Protein AF-A0A1M3L1W5-F1 (afdb_monomer_lite)

Organism: NCBI:txid1895771

Sequence (97 aa):
MNDIAIVALWVGVLVYLCTMALGITASFAKRRNRRWHHVMFGLSCLTCIVALVMTRDRMLFWTVLCLTLMPFAPARAKRHAIIGTLGLLGYLAVLFR

Secondary structure (DSSP, 8-state):
--HHHHHHHHHHHHHHHHHHHHHHHHHHS-THHHHHHHHHHHHHHHHHHHHHHHH--TTHHHHHHHHHHGGGS-TTSHHHHHHHHHHHHHHHHHHT-

pLDDT: mean 89.99, std 7.36, range [61.97, 96.69]

Foldseek 3Di:
DDPVLLVLLVVLLVLLVVLVVLLVVPVVDPPPSVVVSVVSLVVNLVSLVVSCVVVVDPLSVQLNVLSVCLVVDDSPDPVNVVSSVSSSVSSVVSNVD

Radius of gyration: 13.2 Å; chains: 1; bounding box: 32×22×33 Å

Structure (mmCIF, N/CA/C/O backbone):
data_AF-A0A1M3L1W5-F1
#
_entry.id   AF-A0A1M3L1W5-F1
#
loop_
_atom_site.group_PDB
_atom_site.id
_atom_site.type_symbol
_atom_site.label_atom_id
_atom_site.label_alt_id
_atom_site.label_comp_id
_atom_site.label_asym_id
_atom_site.label_entity_id
_atom_site.label_seq_id
_atom_site.pdbx_PDB_ins_code
_atom_site.Cartn_x
_atom_site.Cartn_y
_atom_site.Cartn_z
_atom_site.occupancy
_atom_site.B_iso_or_equiv
_atom_site.auth_seq_id
_atom_site.auth_comp_id
_atom_site.auth_asym_id
_atom_site.auth_atom_id
_atom_site.pdbx_PDB_model_num
ATOM 1 N N . MET A 1 1 ? -12.719 -1.191 16.907 1.00 76.12 1 MET A N 1
ATOM 2 C CA . MET A 1 1 ? -12.480 -2.273 15.921 1.00 76.12 1 MET A CA 1
ATOM 3 C C . MET A 1 1 ? -12.362 -3.586 16.672 1.00 76.12 1 MET A C 1
ATOM 5 O O . MET A 1 1 ? -11.882 -3.551 17.794 1.00 76.12 1 MET A O 1
ATOM 9 N N . ASN A 1 2 ? -12.825 -4.704 16.110 1.00 86.56 2 ASN A N 1
ATOM 10 C CA . ASN A 1 2 ? -12.568 -6.021 16.703 1.00 86.56 2 ASN A CA 1
ATOM 11 C C . ASN A 1 2 ? -11.169 -6.526 16.301 1.00 86.56 2 ASN A C 1
ATOM 13 O O . ASN A 1 2 ? -10.597 -6.046 15.320 1.00 86.56 2 ASN A O 1
ATOM 17 N N . ASP A 1 3 ? -10.635 -7.501 17.038 1.00 90.56 3 ASP A N 1
ATOM 18 C CA . ASP A 1 3 ? -9.269 -8.011 16.834 1.00 90.56 3 ASP A CA 1
ATOM 19 C C . ASP A 1 3 ? -9.042 -8.516 15.404 1.00 90.56 3 ASP A C 1
ATOM 21 O O . ASP A 1 3 ? -7.996 -8.286 14.803 1.00 90.56 3 ASP A O 1
ATOM 25 N N . ILE A 1 4 ? -10.069 -9.125 14.807 1.00 91.62 4 ILE A N 1
ATOM 26 C CA . ILE A 1 4 ? -10.012 -9.653 13.441 1.00 91.62 4 ILE A CA 1
ATOM 27 C C . ILE A 1 4 ? -9.816 -8.524 12.414 1.00 91.62 4 ILE A C 1
ATOM 29 O O . ILE A 1 4 ? -9.012 -8.663 11.492 1.00 91.62 4 ILE A O 1
ATOM 33 N N . ALA A 1 5 ? -10.492 -7.381 12.579 1.00 92.12 5 ALA A N 1
ATOM 34 C CA . ALA A 1 5 ? -10.307 -6.226 11.700 1.00 92.12 5 ALA A CA 1
ATOM 35 C C . ALA A 1 5 ? -8.910 -5.599 11.852 1.00 92.12 5 ALA A C 1
ATOM 37 O O . ALA A 1 5 ? -8.324 -5.167 10.860 1.00 92.12 5 ALA A O 1
ATOM 38 N N . ILE A 1 6 ? -8.357 -5.584 13.070 1.00 92.69 6 ILE A N 1
ATOM 39 C CA . ILE A 1 6 ? -6.988 -5.111 13.329 1.00 92.69 6 ILE A CA 1
ATOM 40 C C . ILE A 1 6 ? -5.973 -6.016 12.622 1.00 92.69 6 ILE A C 1
ATOM 42 O O . ILE A 1 6 ? -5.083 -5.523 11.928 1.00 92.69 6 ILE A O 1
ATOM 46 N N . VAL A 1 7 ? -6.135 -7.338 12.729 1.00 94.50 7 VAL A N 1
ATOM 47 C CA . VAL A 1 7 ? -5.289 -8.307 12.016 1.00 94.50 7 VAL A CA 1
ATOM 48 C C . VAL A 1 7 ? -5.385 -8.100 10.503 1.00 94.50 7 VAL A C 1
ATOM 50 O O . VAL A 1 7 ? -4.356 -8.051 9.831 1.00 94.50 7 VAL A O 1
ATOM 53 N N . ALA A 1 8 ? -6.590 -7.907 9.960 1.00 94.31 8 ALA A N 1
ATOM 54 C CA . ALA A 1 8 ? -6.781 -7.652 8.532 1.00 94.31 8 ALA A CA 1
ATOM 55 C C . ALA A 1 8 ? -6.057 -6.380 8.050 1.00 94.31 8 ALA A C 1
ATOM 57 O O . ALA A 1 8 ? -5.466 -6.381 6.967 1.00 94.31 8 ALA A O 1
ATOM 58 N N . LEU A 1 9 ? -6.055 -5.311 8.855 1.00 94.50 9 LEU A N 1
ATOM 59 C CA . LEU A 1 9 ? -5.310 -4.086 8.555 1.00 94.50 9 LEU A CA 1
ATOM 60 C C . LEU A 1 9 ? -3.800 -4.323 8.545 1.00 94.50 9 LEU A C 1
ATOM 62 O O . LEU A 1 9 ? -3.141 -3.928 7.586 1.00 94.50 9 LEU A O 1
ATOM 66 N N . TRP A 1 10 ? -3.255 -5.000 9.560 1.00 96.19 10 TRP A N 1
ATOM 67 C CA . TRP A 1 10 ? -1.825 -5.316 9.618 1.00 96.19 10 TRP A CA 1
ATOM 68 C C . TRP A 1 10 ? -1.374 -6.194 8.454 1.00 96.19 10 TRP A C 1
ATOM 70 O O . TRP A 1 10 ? -0.349 -5.910 7.833 1.00 96.19 10 TRP A O 1
ATOM 80 N N . VAL A 1 11 ? -2.160 -7.218 8.110 1.00 95.88 11 VAL A N 1
ATOM 81 C CA . VAL A 1 11 ? -1.910 -8.051 6.926 1.00 95.88 11 VAL A CA 1
ATOM 82 C C . VAL A 1 11 ? -1.917 -7.188 5.665 1.00 95.88 11 VAL A C 1
ATOM 84 O O . VAL A 1 11 ? -0.992 -7.282 4.860 1.00 95.88 11 VAL A O 1
ATOM 87 N N . GLY A 1 12 ? -2.905 -6.301 5.514 1.00 95.56 12 GLY A N 1
ATOM 88 C CA . GLY A 1 12 ? -2.973 -5.365 4.393 1.00 95.56 12 GLY A CA 1
ATOM 89 C C . GLY A 1 12 ? -1.746 -4.459 4.292 1.00 95.56 12 GLY A C 1
ATOM 90 O O . GLY A 1 12 ? -1.163 -4.348 3.216 1.00 95.56 12 GLY A O 1
ATOM 91 N N . VAL A 1 13 ? -1.303 -3.877 5.410 1.00 96.06 13 VAL A N 1
ATOM 92 C CA . VAL A 1 13 ? -0.098 -3.035 5.484 1.00 96.06 13 VAL A CA 1
ATOM 93 C C . VAL A 1 13 ? 1.152 -3.815 5.088 1.00 96.06 13 VAL A C 1
ATOM 95 O O . VAL A 1 13 ? 1.923 -3.342 4.255 1.00 96.06 13 VAL A O 1
ATOM 98 N N . LEU A 1 14 ? 1.352 -5.016 5.636 1.00 96.69 14 LEU A N 1
ATOM 99 C CA . LEU A 1 14 ? 2.519 -5.844 5.325 1.00 96.69 14 LEU A CA 1
ATOM 100 C C . LEU A 1 14 ? 2.557 -6.225 3.844 1.00 96.69 14 LEU A C 1
ATOM 102 O O . LEU A 1 14 ? 3.583 -6.045 3.188 1.00 96.69 14 LEU A O 1
ATOM 106 N N . VAL A 1 15 ? 1.425 -6.673 3.294 1.00 96.44 15 VAL A N 1
ATOM 107 C CA . VAL A 1 15 ? 1.309 -6.993 1.866 1.00 96.44 15 VAL A CA 1
ATOM 108 C C . VAL A 1 15 ? 1.576 -5.749 1.015 1.00 96.44 15 VAL A C 1
ATOM 110 O O . VAL A 1 15 ? 2.304 -5.834 0.027 1.00 96.44 15 VAL A O 1
ATOM 113 N N . TYR A 1 16 ? 1.065 -4.578 1.406 1.00 96.19 16 TYR A N 1
ATOM 114 C CA . TYR A 1 16 ? 1.321 -3.312 0.712 1.00 96.19 16 TYR A CA 1
ATOM 115 C C . TYR A 1 16 ? 2.812 -2.938 0.708 1.00 96.19 16 TYR A C 1
ATOM 117 O O . TYR A 1 16 ? 3.366 -2.594 -0.339 1.00 96.19 16 TYR A O 1
ATOM 125 N N . LEU A 1 17 ? 3.489 -3.047 1.855 1.00 95.69 17 LEU A N 1
ATOM 126 C CA . LEU A 1 17 ? 4.924 -2.776 1.978 1.00 95.69 17 LEU A CA 1
ATOM 127 C C . LEU A 1 17 ? 5.755 -3.743 1.128 1.00 95.69 17 LEU A C 1
ATOM 129 O O . LEU A 1 17 ? 6.665 -3.307 0.418 1.00 95.69 17 LEU A O 1
ATOM 133 N N . CYS A 1 18 ? 5.411 -5.034 1.125 1.00 95.00 18 CYS A N 1
ATOM 134 C CA . CYS A 1 18 ? 6.035 -6.017 0.241 1.00 95.00 18 CYS A CA 1
ATOM 135 C C . CYS A 1 18 ? 5.832 -5.656 -1.240 1.00 95.00 18 CYS A C 1
ATOM 137 O O . CYS A 1 18 ? 6.787 -5.715 -2.018 1.00 95.00 18 CYS A O 1
ATOM 139 N N . THR A 1 19 ? 4.631 -5.221 -1.634 1.00 94.69 19 THR A N 1
ATOM 140 C CA . THR A 1 19 ? 4.347 -4.747 -2.999 1.00 94.69 19 THR A CA 1
ATOM 141 C C . THR A 1 19 ? 5.211 -3.549 -3.376 1.00 94.69 19 THR A C 1
ATOM 143 O O . THR A 1 19 ? 5.783 -3.540 -4.472 1.00 94.69 19 THR A O 1
ATOM 146 N N . MET A 1 20 ? 5.358 -2.567 -2.480 1.00 91.94 20 MET A N 1
ATOM 147 C CA . MET A 1 20 ? 6.227 -1.406 -2.700 1.00 91.94 20 MET A CA 1
ATOM 148 C C . MET A 1 20 ? 7.694 -1.821 -2.841 1.00 91.94 20 MET A C 1
ATOM 150 O O . MET A 1 20 ? 8.344 -1.420 -3.806 1.00 91.94 20 MET A O 1
ATOM 154 N N . ALA A 1 21 ? 8.206 -2.672 -1.948 1.00 91.62 21 ALA A N 1
ATOM 155 C CA . ALA A 1 21 ? 9.575 -3.183 -2.021 1.00 91.62 21 ALA A CA 1
ATOM 156 C C . ALA A 1 21 ? 9.832 -3.937 -3.338 1.00 91.62 21 ALA A C 1
ATOM 158 O O . ALA A 1 21 ? 10.850 -3.728 -4.006 1.00 91.62 21 ALA A O 1
ATOM 159 N N . LEU A 1 22 ? 8.878 -4.761 -3.781 1.00 90.50 22 LEU A N 1
ATOM 160 C CA . LEU A 1 22 ? 8.952 -5.431 -5.079 1.00 90.50 22 LEU A CA 1
ATOM 161 C C . LEU A 1 22 ? 8.877 -4.451 -6.253 1.00 90.50 22 LEU A C 1
ATOM 163 O O . LEU A 1 22 ? 9.561 -4.665 -7.247 1.00 90.50 22 LEU A O 1
ATOM 167 N N . GLY A 1 23 ? 8.105 -3.368 -6.146 1.00 87.56 23 GLY A N 1
ATOM 168 C CA . GLY A 1 23 ? 8.035 -2.321 -7.172 1.00 87.56 23 GLY A CA 1
ATOM 169 C C . GLY A 1 23 ? 9.349 -1.552 -7.312 1.00 87.56 23 GLY A C 1
ATOM 170 O O . GLY A 1 23 ? 9.840 -1.336 -8.425 1.00 87.56 23 GLY A O 1
ATOM 171 N N . ILE A 1 24 ? 9.973 -1.219 -6.179 1.00 87.38 24 ILE A N 1
ATOM 172 C CA . ILE A 1 24 ? 11.296 -0.587 -6.129 1.00 87.38 24 ILE A CA 1
ATOM 173 C C . ILE A 1 24 ? 12.327 -1.529 -6.754 1.00 87.38 24 ILE A C 1
ATOM 175 O O . ILE A 1 24 ? 12.990 -1.161 -7.721 1.00 87.38 24 ILE A O 1
ATOM 179 N N . THR A 1 25 ? 12.416 -2.779 -6.292 1.00 86.69 25 THR A N 1
ATOM 180 C CA . THR A 1 25 ? 13.385 -3.743 -6.845 1.00 86.69 25 THR A CA 1
ATOM 181 C C . THR A 1 25 ? 13.118 -4.067 -8.318 1.00 86.69 25 THR A C 1
ATOM 183 O O . THR A 1 25 ? 14.066 -4.218 -9.084 1.00 86.69 25 THR A O 1
ATOM 186 N N . ALA A 1 26 ? 11.860 -4.114 -8.770 1.00 84.06 26 ALA A N 1
ATOM 187 C CA . ALA A 1 26 ? 11.500 -4.315 -10.177 1.00 84.06 26 ALA A CA 1
ATOM 188 C C . ALA A 1 26 ? 11.870 -3.127 -11.083 1.00 84.06 26 ALA A C 1
ATOM 190 O O . ALA A 1 26 ? 11.988 -3.310 -12.299 1.00 84.06 26 ALA A O 1
ATOM 191 N N . SER A 1 27 ? 12.068 -1.936 -10.510 1.00 78.81 27 SER A N 1
ATOM 192 C CA . SER A 1 27 ? 12.577 -0.764 -11.231 1.00 78.81 27 SER A CA 1
ATOM 193 C C . SER A 1 27 ? 14.072 -0.887 -11.542 1.00 78.81 27 SER A C 1
ATOM 195 O O . SER A 1 27 ? 14.513 -0.395 -12.580 1.00 78.81 27 SER A O 1
ATOM 197 N N . PHE A 1 28 ? 14.825 -1.608 -10.701 1.00 78.44 28 PHE A N 1
ATOM 198 C CA . PHE A 1 28 ? 16.256 -1.883 -10.887 1.00 78.44 28 PHE A CA 1
ATOM 199 C C . PHE A 1 28 ? 16.547 -3.249 -11.546 1.00 78.44 28 PHE A C 1
ATOM 201 O O . PHE A 1 28 ? 17.598 -3.424 -12.157 1.00 78.44 28 PHE A O 1
ATOM 208 N N . ALA A 1 29 ? 15.631 -4.223 -11.458 1.00 68.62 29 ALA A N 1
ATOM 209 C CA . ALA A 1 29 ? 15.847 -5.610 -11.889 1.00 68.62 29 ALA A CA 1
ATOM 210 C C . ALA A 1 29 ? 15.192 -5.987 -13.242 1.00 68.62 29 ALA A C 1
ATOM 212 O O . ALA A 1 29 ? 14.257 -5.354 -13.739 1.00 68.62 29 ALA A O 1
ATOM 213 N N . LYS A 1 30 ? 15.666 -7.092 -13.847 1.00 61.97 30 LYS A N 1
ATOM 214 C CA . LYS A 1 30 ? 15.115 -7.688 -15.087 1.00 61.97 30 LYS A CA 1
ATOM 215 C C . LYS A 1 30 ? 13.683 -8.235 -14.891 1.00 61.97 30 LYS A C 1
ATOM 217 O O . LYS A 1 30 ? 13.224 -8.472 -13.778 1.00 61.97 30 LYS A O 1
ATOM 222 N N . ARG A 1 31 ? 12.990 -8.489 -16.016 1.00 62.44 31 ARG A N 1
ATOM 223 C CA . ARG A 1 31 ? 11.544 -8.801 -16.186 1.00 62.44 31 ARG A CA 1
ATOM 224 C C . ARG A 1 31 ? 10.869 -9.735 -15.151 1.00 62.44 31 ARG A C 1
ATOM 226 O O . ARG A 1 31 ? 9.653 -9.647 -15.008 1.00 62.44 31 ARG A O 1
ATOM 233 N N . ARG A 1 32 ? 11.591 -10.614 -14.440 1.00 66.38 32 ARG A N 1
ATOM 234 C CA . ARG A 1 32 ? 11.021 -11.572 -13.466 1.00 66.38 32 ARG A CA 1
ATOM 235 C C . ARG A 1 32 ? 10.397 -10.883 -12.247 1.00 66.38 32 ARG A C 1
ATOM 237 O O . ARG A 1 32 ? 9.295 -11.260 -11.858 1.00 66.38 32 ARG A O 1
ATOM 244 N N . ASN A 1 33 ? 11.027 -9.836 -11.706 1.00 74.06 33 ASN A N 1
ATOM 245 C CA . ASN A 1 33 ? 10.491 -9.126 -10.535 1.00 74.06 33 ASN A CA 1
ATOM 246 C C . ASN A 1 33 ? 9.200 -8.361 -10.850 1.00 74.06 33 ASN A C 1
ATOM 248 O O . ASN A 1 33 ? 8.365 -8.190 -9.968 1.00 74.06 33 ASN A O 1
ATOM 252 N N . ARG A 1 34 ? 8.973 -7.982 -12.117 1.00 77.69 34 ARG A N 1
ATOM 253 C CA . ARG A 1 34 ? 7.721 -7.323 -12.522 1.00 77.69 34 ARG A CA 1
ATOM 254 C C . ARG A 1 34 ? 6.505 -8.232 -12.369 1.00 77.69 34 ARG A C 1
ATOM 256 O O . ARG A 1 34 ? 5.457 -7.754 -11.962 1.00 77.69 34 ARG A O 1
ATOM 263 N N . ARG A 1 35 ? 6.634 -9.536 -12.654 1.00 87.06 35 ARG A N 1
ATOM 264 C CA . ARG A 1 35 ? 5.517 -10.485 -12.484 1.00 87.06 35 ARG A CA 1
ATOM 265 C C . ARG A 1 35 ? 5.128 -10.613 -11.014 1.00 87.06 35 ARG A C 1
ATOM 267 O O . ARG A 1 35 ? 3.958 -10.470 -10.690 1.00 87.06 35 ARG A O 1
ATOM 274 N N . TRP A 1 36 ? 6.111 -10.816 -10.136 1.00 89.81 36 TRP A N 1
ATOM 275 C CA . TRP A 1 36 ? 5.873 -10.908 -8.694 1.00 89.81 36 TRP A CA 1
ATOM 276 C C . TRP A 1 36 ? 5.309 -9.615 -8.110 1.00 89.81 36 TRP A C 1
ATOM 278 O O . TRP A 1 36 ? 4.413 -9.675 -7.276 1.00 89.81 36 TRP A O 1
ATOM 288 N N . HIS A 1 37 ? 5.762 -8.458 -8.598 1.00 90.62 37 HIS A N 1
ATOM 289 C CA . HIS A 1 37 ? 5.172 -7.177 -8.227 1.00 90.62 37 HIS A CA 1
ATOM 290 C C . HIS A 1 37 ? 3.685 -7.092 -8.610 1.00 90.62 37 HIS A C 1
ATOM 292 O O . HIS A 1 37 ? 2.885 -6.694 -7.775 1.00 90.62 37 HIS A O 1
ATOM 298 N N . HIS A 1 38 ? 3.282 -7.526 -9.812 1.00 91.06 38 HIS A N 1
ATOM 299 C CA . HIS A 1 38 ? 1.862 -7.545 -10.195 1.00 91.06 38 HIS A CA 1
ATOM 300 C C . HIS A 1 38 ? 1.026 -8.530 -9.368 1.00 91.06 38 HIS A C 1
ATOM 302 O O . HIS A 1 38 ? -0.098 -8.202 -8.997 1.00 91.06 38 HIS A O 1
ATOM 308 N N . VAL A 1 39 ? 1.570 -9.711 -9.048 1.00 93.75 39 VAL A N 1
ATOM 309 C CA . VAL A 1 39 ? 0.900 -10.676 -8.157 1.00 93.75 39 VAL A CA 1
ATOM 310 C C . VAL A 1 39 ? 0.678 -10.057 -6.776 1.00 93.75 39 VAL A C 1
ATOM 312 O O . VAL A 1 39 ? -0.432 -10.102 -6.253 1.00 93.75 39 VAL A O 1
ATOM 315 N N . MET A 1 40 ? 1.709 -9.424 -6.213 1.00 94.62 40 MET A N 1
ATOM 316 C CA . MET A 1 40 ? 1.619 -8.771 -4.906 1.00 94.62 40 MET A CA 1
ATOM 317 C C . MET A 1 40 ? 0.713 -7.542 -4.930 1.00 94.62 40 MET A C 1
ATOM 319 O O . MET A 1 40 ? -0.061 -7.349 -4.003 1.00 94.62 40 MET A O 1
ATOM 323 N N . PHE A 1 41 ? 0.694 -6.784 -6.026 1.00 94.19 41 PHE A N 1
ATOM 324 C CA . PHE A 1 41 ? -0.273 -5.709 -6.230 1.00 94.19 41 PHE A CA 1
ATOM 325 C C . PHE A 1 41 ? -1.719 -6.227 -6.228 1.00 94.19 41 PHE A C 1
ATOM 327 O O . PHE A 1 41 ? -2.575 -5.646 -5.565 1.00 94.19 41 PHE A O 1
ATOM 334 N N . GLY A 1 42 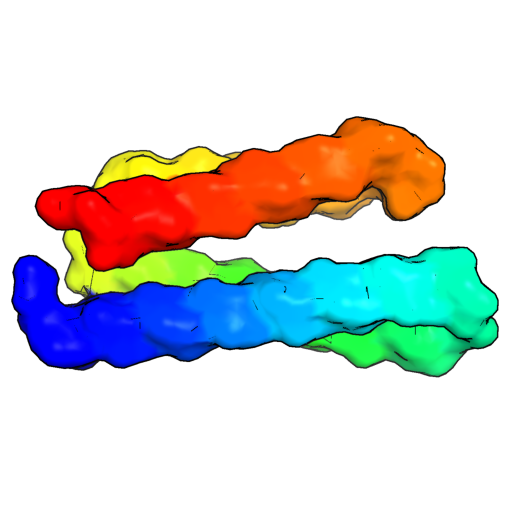? -1.990 -7.355 -6.895 1.00 95.12 42 GLY A N 1
ATOM 335 C CA . GLY A 1 42 ? -3.297 -8.016 -6.834 1.00 95.12 42 GLY A CA 1
ATOM 336 C C . GLY A 1 42 ? -3.680 -8.433 -5.411 1.00 95.12 42 GLY A C 1
ATOM 337 O O . GLY A 1 42 ? -4.808 -8.193 -4.979 1.00 95.12 42 GLY A O 1
ATOM 338 N N . LEU A 1 43 ? -2.725 -8.981 -4.653 1.00 96.38 43 LEU A N 1
ATOM 339 C CA . LEU A 1 43 ? -2.920 -9.299 -3.236 1.00 96.38 43 LEU A CA 1
ATOM 340 C C . LEU A 1 43 ? -3.177 -8.043 -2.395 1.00 96.38 43 LEU A C 1
ATOM 342 O O . LEU A 1 43 ? -4.091 -8.068 -1.581 1.00 96.38 43 LEU A O 1
ATOM 346 N N . SER A 1 44 ? -2.458 -6.940 -2.629 1.00 96.31 44 SER A N 1
ATOM 347 C CA . SER A 1 44 ? -2.697 -5.657 -1.954 1.00 96.31 44 SER A CA 1
ATOM 348 C C . SER A 1 44 ? -4.117 -5.146 -2.190 1.00 96.31 44 SER A C 1
ATOM 350 O O . SER A 1 44 ? -4.767 -4.694 -1.248 1.00 96.31 44 SER A O 1
ATOM 352 N N . CYS A 1 45 ? -4.628 -5.254 -3.421 1.00 96.06 45 CYS A N 1
ATOM 353 C CA . CYS A 1 45 ? -6.018 -4.920 -3.734 1.00 96.06 45 CYS A CA 1
ATOM 354 C C . CYS A 1 45 ? -6.997 -5.805 -2.956 1.00 96.06 45 CYS A C 1
ATOM 356 O O . CYS A 1 45 ? -7.922 -5.288 -2.329 1.00 96.06 45 CYS A O 1
ATOM 358 N N . LEU A 1 46 ? -6.772 -7.122 -2.943 1.00 96.62 46 LEU A N 1
ATOM 359 C CA . LEU A 1 46 ? -7.626 -8.064 -2.222 1.00 96.62 46 LEU A CA 1
ATOM 360 C C . LEU A 1 46 ? -7.636 -7.782 -0.713 1.00 96.62 46 LEU A C 1
ATOM 362 O O . LEU A 1 46 ? -8.704 -7.654 -0.118 1.00 96.62 46 LEU A O 1
ATOM 366 N N . THR A 1 47 ? -6.465 -7.620 -0.095 1.00 96.25 47 THR A N 1
ATOM 367 C CA . THR A 1 47 ? -6.358 -7.314 1.338 1.00 96.25 47 THR A CA 1
ATOM 368 C C . THR A 1 47 ? -6.953 -5.952 1.685 1.00 96.25 47 THR A C 1
ATOM 370 O O . THR A 1 47 ? -7.482 -5.784 2.781 1.00 96.25 47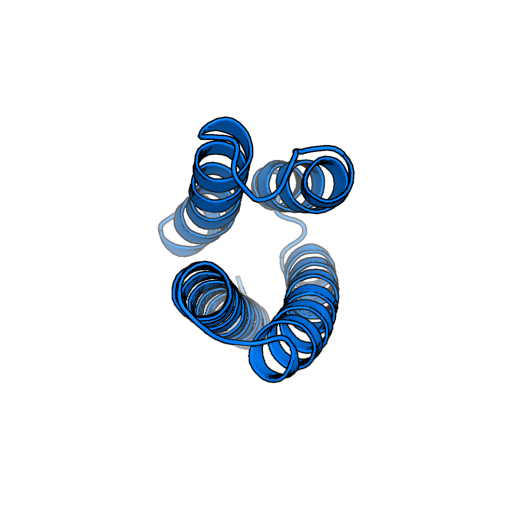 THR A O 1
ATOM 373 N N . CYS A 1 48 ? -6.914 -4.983 0.765 1.00 95.56 48 CYS A N 1
ATOM 374 C CA . CYS A 1 48 ? -7.558 -3.682 0.946 1.00 95.56 48 CYS A CA 1
ATOM 375 C C . CYS A 1 48 ? -9.080 -3.796 0.950 1.00 95.56 48 CYS A C 1
ATOM 377 O O . CYS A 1 48 ? -9.722 -3.245 1.841 1.00 95.56 48 CYS A O 1
ATOM 379 N N . ILE A 1 49 ? -9.654 -4.580 0.034 1.00 95.56 49 ILE A N 1
ATOM 380 C CA . ILE A 1 49 ? -11.096 -4.857 0.015 1.00 95.56 49 ILE A CA 1
ATOM 381 C C . ILE A 1 49 ? -11.519 -5.568 1.303 1.00 95.56 49 ILE A C 1
ATOM 383 O O . ILE A 1 49 ? -12.491 -5.154 1.930 1.00 95.56 49 ILE A O 1
ATOM 387 N N . VAL A 1 50 ? -10.774 -6.591 1.737 1.00 95.38 50 VAL A N 1
ATOM 388 C CA . VAL A 1 50 ? -11.062 -7.305 2.992 1.00 95.38 50 VAL A CA 1
ATOM 389 C C . VAL A 1 50 ? -11.023 -6.339 4.178 1.00 95.38 50 VAL A C 1
ATOM 391 O O . VAL A 1 50 ? -11.998 -6.252 4.922 1.00 95.38 50 VAL A O 1
ATOM 394 N N . ALA A 1 51 ? -9.952 -5.553 4.321 1.00 94.25 51 ALA A N 1
ATOM 395 C CA . ALA A 1 51 ? -9.835 -4.571 5.397 1.00 94.25 51 ALA A CA 1
ATOM 396 C C . ALA A 1 51 ? -10.975 -3.537 5.368 1.00 94.25 51 ALA A C 1
ATOM 398 O O . ALA A 1 51 ? -11.540 -3.226 6.417 1.00 94.25 51 ALA A O 1
ATOM 399 N N . LEU A 1 52 ? -11.361 -3.046 4.185 1.00 94.50 52 LEU A N 1
ATOM 400 C CA . LEU A 1 52 ? -12.470 -2.103 4.016 1.00 94.50 52 LEU A CA 1
ATOM 401 C C . LEU A 1 52 ? -13.808 -2.720 4.430 1.00 94.50 52 LEU A C 1
ATOM 403 O O . LEU A 1 52 ? -14.582 -2.073 5.126 1.00 94.50 52 LEU A O 1
ATOM 407 N N . VAL A 1 53 ? -14.084 -3.968 4.051 1.00 94.81 53 VAL A N 1
ATOM 408 C CA . VAL A 1 53 ? -15.333 -4.652 4.422 1.00 94.81 53 VAL A CA 1
ATOM 409 C C . VAL A 1 53 ? -15.404 -4.898 5.931 1.00 94.81 53 VAL A C 1
ATOM 411 O O . VAL A 1 53 ? -16.468 -4.712 6.526 1.00 94.81 53 VAL A O 1
ATOM 414 N N . MET A 1 54 ? -14.284 -5.277 6.557 1.00 93.62 54 MET A N 1
ATOM 415 C CA . MET A 1 54 ? -14.234 -5.570 7.994 1.00 93.62 54 MET A CA 1
ATOM 416 C C . MET A 1 54 ? -14.285 -4.313 8.867 1.00 93.62 54 MET A C 1
ATOM 418 O O . MET A 1 54 ? -14.928 -4.325 9.914 1.00 93.62 54 MET A O 1
ATOM 422 N N . THR A 1 55 ? -13.621 -3.231 8.455 1.00 93.00 55 THR A N 1
ATOM 423 C CA . THR A 1 55 ? -13.552 -1.985 9.239 1.00 93.00 55 THR A CA 1
ATOM 424 C C . THR A 1 55 ? -14.670 -1.005 8.893 1.00 93.00 55 THR A C 1
ATOM 426 O O . THR A 1 55 ? -15.083 -0.228 9.751 1.00 93.00 55 THR A O 1
ATOM 429 N N . ARG A 1 56 ? -15.153 -1.026 7.641 1.00 92.25 56 ARG A N 1
ATOM 430 C CA . ARG A 1 56 ? -16.044 -0.019 7.035 1.00 92.25 56 ARG A CA 1
ATOM 431 C C . ARG A 1 56 ? -15.526 1.415 7.189 1.00 92.25 56 ARG A C 1
ATOM 433 O O . ARG A 1 56 ? -16.313 2.363 7.172 1.00 92.25 56 ARG A O 1
ATOM 440 N N . ASP A 1 57 ? -14.212 1.579 7.349 1.00 91.81 57 ASP A N 1
ATOM 441 C CA . ASP A 1 57 ? -13.618 2.887 7.588 1.00 91.81 57 ASP A CA 1
ATOM 442 C C . ASP A 1 57 ? -13.492 3.667 6.277 1.00 91.81 57 ASP A C 1
ATOM 444 O O . ASP A 1 57 ? -12.954 3.181 5.278 1.00 91.81 57 ASP A O 1
ATOM 448 N N . ARG A 1 58 ? -13.990 4.906 6.282 1.00 91.12 58 ARG A N 1
ATOM 449 C CA . ARG A 1 58 ? 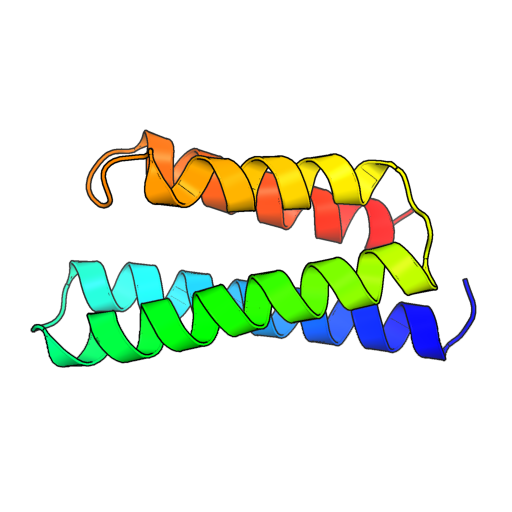-14.011 5.751 5.087 1.00 91.12 58 ARG A CA 1
ATOM 450 C C . ARG A 1 58 ? -12.607 6.157 4.639 1.00 91.12 58 ARG A C 1
ATOM 452 O O . ARG A 1 58 ? -12.421 6.451 3.462 1.00 91.12 58 ARG A O 1
ATOM 459 N N . MET A 1 59 ? -11.618 6.157 5.531 1.00 91.00 59 MET A N 1
ATOM 460 C CA . MET A 1 59 ? -10.241 6.496 5.170 1.00 91.00 59 MET A CA 1
ATOM 461 C C . MET A 1 59 ? -9.607 5.458 4.236 1.00 91.00 59 MET A C 1
ATOM 463 O O . MET A 1 59 ? -8.804 5.829 3.380 1.00 91.00 59 MET A O 1
ATOM 467 N N . LEU A 1 60 ? -10.037 4.189 4.282 1.00 92.00 60 LEU A N 1
ATOM 468 C CA . LEU A 1 60 ? -9.572 3.166 3.335 1.00 92.00 60 LEU A CA 1
ATOM 469 C C . LEU A 1 60 ? -10.030 3.424 1.893 1.00 92.00 60 LEU A C 1
ATOM 471 O O . LEU A 1 60 ? -9.374 2.945 0.967 1.00 92.00 60 LEU A O 1
ATOM 475 N N . PHE A 1 61 ? -11.078 4.228 1.659 1.00 92.94 61 PHE A N 1
ATOM 476 C CA . PHE A 1 61 ? -11.425 4.649 0.294 1.00 92.94 61 PHE A CA 1
ATOM 477 C C . PHE A 1 61 ? -10.286 5.420 -0.372 1.00 92.94 61 PHE A C 1
ATOM 479 O O . PHE A 1 61 ? -10.123 5.326 -1.588 1.00 92.94 61 PHE A O 1
ATOM 486 N N . TRP A 1 62 ? -9.461 6.126 0.406 1.00 92.25 62 TRP A N 1
ATOM 487 C CA . TRP A 1 62 ? -8.279 6.797 -0.123 1.00 92.25 62 TRP A CA 1
ATOM 488 C C . TRP A 1 62 ? -7.254 5.796 -0.660 1.00 92.25 62 TRP A C 1
ATOM 490 O O . TRP A 1 62 ? -6.741 5.953 -1.769 1.00 92.25 62 TRP A O 1
ATOM 500 N N . THR A 1 63 ? -7.006 4.718 0.087 1.00 94.44 63 THR A N 1
ATOM 501 C CA . THR A 1 63 ? -6.133 3.626 -0.352 1.00 94.44 63 THR A CA 1
ATOM 502 C C . THR A 1 63 ? -6.686 2.933 -1.592 1.00 94.44 63 THR A C 1
ATOM 504 O O . THR A 1 63 ? -5.934 2.710 -2.542 1.00 94.44 63 THR A O 1
ATOM 507 N N . VAL A 1 64 ? -7.992 2.654 -1.628 1.00 94.38 64 VAL A N 1
ATOM 508 C CA . VAL A 1 64 ? -8.657 2.067 -2.803 1.00 94.38 64 VAL A CA 1
ATOM 509 C C . VAL A 1 64 ? -8.497 2.969 -4.024 1.00 94.38 64 VAL A C 1
ATOM 511 O O . VAL A 1 64 ? -8.101 2.485 -5.081 1.00 94.38 64 VAL A O 1
ATOM 514 N N . LEU A 1 65 ? -8.730 4.277 -3.884 1.00 94.56 65 LEU A N 1
ATOM 515 C CA . LEU A 1 65 ? -8.547 5.240 -4.970 1.00 94.56 65 LEU A CA 1
ATOM 516 C C . LEU A 1 65 ? -7.096 5.265 -5.472 1.00 94.56 65 LEU A C 1
ATOM 518 O O . LEU A 1 65 ? -6.845 5.300 -6.673 1.00 94.56 65 LEU A O 1
ATOM 522 N N . CYS A 1 66 ? -6.117 5.209 -4.570 1.00 94.38 66 CYS A N 1
ATOM 523 C CA . CYS A 1 66 ? -4.714 5.144 -4.972 1.00 94.38 66 CYS A CA 1
ATOM 524 C C . CYS A 1 66 ? -4.415 3.861 -5.763 1.00 94.38 66 CYS A C 1
ATOM 526 O O . CYS A 1 66 ? -3.768 3.915 -6.810 1.00 94.38 66 CYS A O 1
ATOM 528 N N . LEU A 1 67 ? -4.925 2.715 -5.306 1.00 92.81 67 LEU A N 1
ATOM 529 C CA . LEU A 1 67 ? -4.769 1.431 -5.991 1.00 92.81 67 LEU A CA 1
ATOM 530 C C . LEU A 1 67 ? -5.445 1.424 -7.370 1.00 92.81 67 LEU A C 1
ATOM 532 O O . LEU A 1 67 ? -4.862 0.907 -8.319 1.00 92.81 67 LEU A O 1
ATOM 536 N N . THR A 1 68 ? -6.620 2.038 -7.530 1.00 93.75 68 THR A N 1
ATOM 537 C CA . THR A 1 68 ? -7.291 2.118 -8.840 1.00 93.75 68 THR A CA 1
ATOM 538 C C . THR A 1 68 ? -6.586 3.059 -9.810 1.00 93.75 68 THR A C 1
ATOM 540 O O . THR A 1 68 ? -6.641 2.831 -11.015 1.00 93.75 68 THR A O 1
ATOM 543 N N . LEU A 1 69 ? -5.885 4.083 -9.316 1.00 92.81 69 LEU A N 1
ATOM 544 C CA . LEU A 1 69 ? -5.119 5.015 -10.148 1.00 92.81 69 LEU A CA 1
ATOM 545 C C . LEU A 1 69 ? -3.754 4.463 -10.590 1.00 92.81 69 LEU A C 1
ATOM 547 O O . LEU A 1 69 ? -3.212 4.919 -11.599 1.00 92.81 69 LEU A O 1
ATOM 551 N N . MET A 1 70 ? -3.196 3.481 -9.875 1.00 89.50 70 MET A N 1
ATOM 552 C CA . MET A 1 70 ? -1.871 2.910 -10.159 1.00 89.50 70 MET A CA 1
ATOM 553 C C . MET A 1 70 ? -1.670 2.389 -11.594 1.00 89.50 70 MET A C 1
ATOM 555 O O . MET A 1 70 ? -0.628 2.705 -12.172 1.00 89.50 70 MET A O 1
ATOM 559 N N . PRO A 1 71 ? -2.614 1.648 -12.213 1.00 86.69 71 PRO A N 1
ATOM 560 C CA . PRO A 1 71 ? -2.465 1.150 -13.585 1.00 86.69 71 PRO A CA 1
ATOM 561 C C . PRO A 1 71 ? -2.352 2.266 -14.629 1.00 86.69 71 PRO A C 1
ATOM 563 O O . PRO A 1 71 ? -1.768 2.064 -15.691 1.00 86.69 71 PRO A O 1
ATOM 566 N N . PHE A 1 72 ? -2.893 3.447 -14.322 1.00 89.19 72 PHE A N 1
ATOM 567 C CA . PHE A 1 72 ? -2.885 4.614 -15.205 1.00 89.19 72 PHE A CA 1
ATOM 568 C C . PHE A 1 72 ? -1.667 5.521 -14.977 1.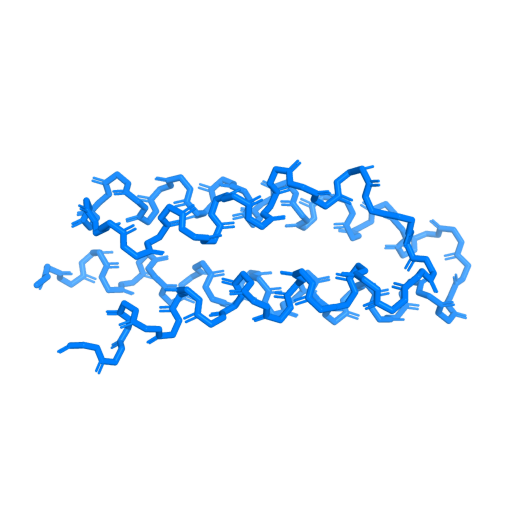00 89.19 72 PHE A C 1
ATOM 570 O O . PHE A 1 72 ? -1.409 6.433 -15.764 1.00 89.19 72 PHE A O 1
ATOM 577 N N . ALA A 1 73 ? -0.906 5.299 -13.902 1.00 86.62 73 ALA A N 1
ATOM 578 C CA . ALA A 1 73 ? 0.300 6.052 -13.597 1.00 86.62 73 ALA A CA 1
ATOM 579 C C . ALA A 1 73 ? 1.532 5.353 -14.205 1.00 86.62 73 ALA A C 1
ATOM 581 O O . ALA A 1 73 ? 1.817 4.208 -13.842 1.00 86.62 73 ALA A O 1
ATOM 582 N N . PRO A 1 74 ? 2.317 6.020 -15.077 1.00 82.94 74 PRO A N 1
ATOM 583 C CA . PRO A 1 74 ? 3.501 5.411 -15.675 1.00 82.94 74 PRO A CA 1
ATOM 584 C C . PRO A 1 74 ? 4.474 4.936 -14.592 1.00 82.94 74 PRO A C 1
ATOM 586 O O . PRO A 1 74 ? 4.882 5.730 -13.749 1.00 82.94 74 PRO A O 1
ATOM 589 N N . ALA A 1 75 ? 4.899 3.671 -14.644 1.00 75.12 75 ALA A N 1
ATOM 590 C CA . ALA A 1 75 ? 5.691 3.041 -13.578 1.00 75.12 75 ALA A CA 1
ATOM 591 C C . ALA A 1 75 ? 7.008 3.769 -13.231 1.00 75.12 75 ALA A C 1
ATOM 593 O O . ALA A 1 75 ? 7.497 3.663 -12.113 1.00 75.12 75 ALA A O 1
ATOM 594 N N . ARG A 1 76 ? 7.595 4.516 -14.180 1.00 76.25 76 ARG A N 1
ATOM 595 C CA . ARG A 1 76 ? 8.828 5.302 -13.962 1.00 76.25 76 ARG A CA 1
ATOM 596 C C . ARG A 1 76 ? 8.579 6.770 -13.608 1.00 76.25 76 ARG A C 1
ATOM 598 O O . ARG A 1 76 ? 9.531 7.513 -13.392 1.00 76.25 76 ARG A O 1
ATOM 605 N N . ALA A 1 77 ? 7.326 7.214 -13.586 1.00 82.25 77 ALA A N 1
ATOM 606 C CA . ALA A 1 77 ? 7.000 8.580 -13.216 1.00 82.25 77 ALA A CA 1
ATOM 607 C C . ALA A 1 77 ? 7.003 8.726 -11.693 1.00 82.25 77 ALA A C 1
ATOM 609 O O . ALA A 1 77 ? 6.463 7.883 -10.978 1.00 82.25 77 ALA A O 1
ATOM 610 N N . LYS A 1 78 ? 7.505 9.865 -11.195 1.00 85.94 78 LYS A N 1
ATOM 611 C CA . LYS A 1 78 ? 7.428 10.231 -9.767 1.00 85.94 78 LYS A CA 1
ATOM 612 C C . LYS A 1 78 ? 5.999 10.120 -9.219 1.00 85.94 78 LYS A C 1
ATOM 614 O O . LYS A 1 78 ? 5.805 9.739 -8.071 1.00 85.94 78 LYS A O 1
ATOM 619 N N . ARG A 1 79 ? 4.995 10.380 -10.066 1.00 88.44 79 ARG A N 1
ATOM 620 C CA . ARG A 1 79 ? 3.572 10.246 -9.734 1.00 88.44 79 ARG A CA 1
ATOM 621 C C . ARG A 1 79 ? 3.193 8.836 -9.263 1.00 88.44 79 ARG A C 1
ATOM 623 O O . ARG A 1 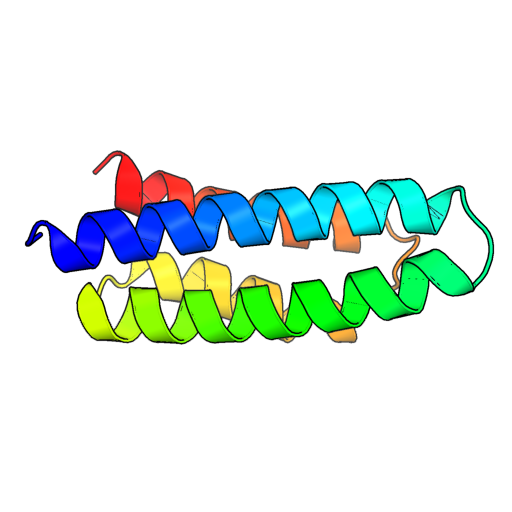79 ? 2.397 8.730 -8.342 1.00 88.44 79 ARG A O 1
ATOM 630 N N . HIS A 1 80 ? 3.766 7.779 -9.842 1.00 88.81 80 HIS A N 1
ATOM 631 C CA . HIS A 1 80 ? 3.481 6.398 -9.433 1.00 88.81 80 HIS A CA 1
ATOM 632 C C . HIS A 1 80 ? 3.950 6.144 -7.992 1.00 88.81 80 HIS A C 1
ATOM 634 O O . HIS A 1 80 ? 3.192 5.634 -7.173 1.00 88.81 80 HIS A O 1
ATOM 640 N N . ALA A 1 81 ? 5.157 6.607 -7.646 1.00 87.50 81 ALA A N 1
ATOM 641 C CA . ALA A 1 81 ? 5.661 6.533 -6.276 1.00 87.50 81 ALA A CA 1
ATOM 642 C C . ALA A 1 81 ? 4.803 7.356 -5.300 1.00 87.50 81 ALA A C 1
ATOM 644 O O . ALA A 1 81 ? 4.453 6.859 -4.236 1.00 87.50 81 ALA A O 1
ATOM 645 N N . ILE A 1 82 ? 4.401 8.575 -5.683 1.00 92.44 82 ILE A N 1
ATOM 646 C CA . ILE A 1 82 ? 3.543 9.437 -4.852 1.00 92.44 82 ILE A CA 1
ATOM 647 C C . ILE A 1 82 ? 2.190 8.769 -4.576 1.00 92.44 82 ILE A C 1
ATOM 649 O O . ILE A 1 82 ? 1.768 8.717 -3.425 1.00 92.44 82 ILE A O 1
ATOM 653 N N . ILE A 1 83 ? 1.528 8.222 -5.603 1.00 92.50 83 ILE A N 1
ATOM 654 C CA . ILE A 1 83 ? 0.247 7.512 -5.448 1.00 92.50 83 ILE A CA 1
ATOM 655 C C . ILE A 1 83 ? 0.409 6.299 -4.518 1.00 92.50 83 ILE A C 1
ATOM 657 O O . ILE A 1 83 ? -0.443 6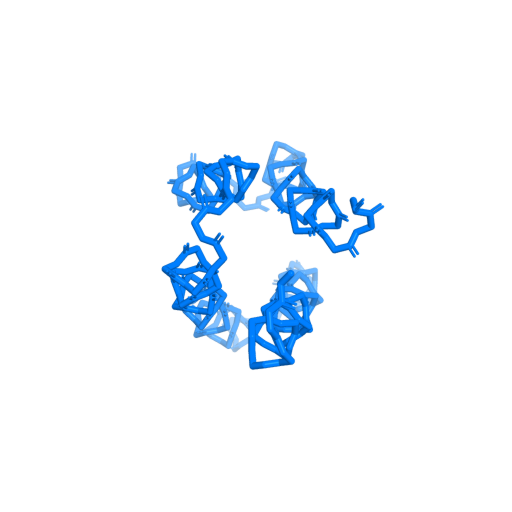.070 -3.663 1.00 92.50 83 ILE A O 1
ATOM 661 N N . GLY A 1 84 ? 1.516 5.558 -4.629 1.00 91.88 84 GLY A N 1
ATOM 662 C CA . GLY A 1 84 ? 1.815 4.438 -3.729 1.00 91.88 84 GLY A CA 1
ATOM 663 C C . GLY A 1 84 ? 1.972 4.865 -2.276 1.00 91.88 84 GLY A C 1
ATOM 664 O O . GLY A 1 84 ? 1.361 4.291 -1.380 1.00 91.88 84 GLY A O 1
ATOM 665 N N . THR A 1 85 ? 2.731 5.927 -2.027 1.00 93.88 85 THR A N 1
ATOM 666 C CA . THR A 1 85 ? 2.902 6.439 -0.665 1.00 93.88 85 THR A CA 1
ATOM 667 C C . THR A 1 85 ? 1.582 6.961 -0.088 1.00 93.88 85 THR A C 1
ATOM 669 O O . THR A 1 85 ? 1.272 6.684 1.067 1.00 93.88 85 THR A O 1
ATOM 672 N N . LEU A 1 86 ? 0.762 7.653 -0.888 1.00 94.38 86 LEU A N 1
ATOM 673 C CA . LEU A 1 86 ? -0.567 8.114 -0.465 1.00 94.38 86 LEU A CA 1
ATOM 674 C C . LEU A 1 86 ? -1.501 6.949 -0.109 1.00 94.38 86 LEU A C 1
ATOM 676 O O . LEU A 1 86 ? -2.246 7.040 0.867 1.00 94.38 86 LEU A O 1
ATOM 680 N N . GLY A 1 87 ? -1.435 5.844 -0.856 1.00 93.31 87 GLY A N 1
ATOM 681 C CA . GLY A 1 87 ? -2.206 4.644 -0.547 1.00 93.31 87 GLY A CA 1
ATOM 682 C C . GLY A 1 87 ? -1.812 4.020 0.793 1.00 93.31 87 GLY A C 1
ATOM 683 O O . GLY A 1 87 ? -2.694 3.645 1.569 1.00 93.31 87 GLY A O 1
ATOM 684 N N . LEU A 1 88 ? -0.510 3.977 1.101 1.00 94.12 88 LEU A N 1
ATOM 685 C CA . LEU A 1 88 ? -0.004 3.515 2.397 1.00 94.12 88 LEU A CA 1
ATOM 686 C C . LEU A 1 88 ? -0.483 4.410 3.550 1.00 94.12 88 LEU A C 1
ATOM 688 O O . LEU A 1 88 ? -0.904 3.898 4.585 1.00 94.12 88 LEU A O 1
ATOM 692 N N . LEU A 1 89 ? -0.478 5.733 3.366 1.00 94.50 89 LEU A N 1
ATOM 693 C CA . LEU A 1 89 ? -0.958 6.669 4.388 1.00 94.50 89 LEU A CA 1
ATOM 694 C C . LEU A 1 89 ? -2.427 6.432 4.758 1.00 94.50 89 LEU A C 1
ATOM 696 O O . LEU A 1 89 ? -2.771 6.559 5.928 1.00 94.50 89 LEU A O 1
ATOM 700 N N . GLY A 1 90 ? -3.276 6.026 3.806 1.00 92.75 90 GLY A N 1
ATOM 701 C CA . GLY A 1 90 ? -4.670 5.673 4.099 1.00 92.75 90 GLY A CA 1
ATOM 702 C C . GLY A 1 90 ? -4.805 4.477 5.050 1.00 92.75 90 GLY A C 1
ATOM 703 O O . GLY A 1 90 ? -5.644 4.504 5.946 1.00 92.75 90 GLY A O 1
ATOM 704 N N . TYR A 1 91 ? -3.931 3.470 4.934 1.00 92.00 91 TYR A N 1
ATOM 705 C CA . TYR A 1 91 ? -3.873 2.369 5.900 1.00 92.00 91 TYR A CA 1
ATOM 706 C C . TYR A 1 91 ? -3.408 2.843 7.279 1.00 92.00 91 TYR A C 1
ATOM 708 O O . TYR A 1 91 ? -4.034 2.508 8.282 1.00 92.00 91 TYR A O 1
ATOM 716 N N . LEU A 1 92 ? -2.320 3.619 7.335 1.00 93.06 92 LEU A N 1
ATOM 717 C CA . LEU A 1 92 ? -1.755 4.093 8.603 1.00 93.06 92 LEU A CA 1
ATOM 718 C C . LEU A 1 92 ? -2.733 5.008 9.348 1.00 93.06 92 LEU A C 1
ATOM 720 O O . LEU A 1 92 ? -2.854 4.906 10.564 1.00 93.06 92 LEU A O 1
ATOM 724 N N . ALA A 1 93 ? -3.479 5.844 8.624 1.00 92.69 93 ALA A N 1
ATOM 725 C CA . ALA A 1 93 ? -4.499 6.708 9.205 1.00 92.69 93 ALA A CA 1
ATOM 726 C C . ALA A 1 93 ? -5.617 5.917 9.899 1.00 92.69 93 ALA A C 1
ATOM 728 O O . ALA A 1 93 ? -6.136 6.365 10.911 1.00 92.69 93 ALA A O 1
ATOM 729 N N . VAL A 1 94 ? -5.975 4.738 9.384 1.00 92.88 94 VAL A N 1
ATOM 730 C CA . VAL A 1 94 ? -6.984 3.864 10.007 1.00 92.88 94 VAL A CA 1
ATOM 731 C C . VAL A 1 94 ? -6.390 3.121 11.201 1.00 92.88 94 VAL A C 1
ATOM 733 O O . VAL A 1 94 ? -7.077 2.891 12.189 1.00 92.88 94 VAL A O 1
ATOM 736 N N . LEU A 1 95 ? -5.118 2.735 11.106 1.00 91.12 95 LEU A N 1
ATOM 737 C CA . LEU A 1 95 ? -4.443 1.910 12.103 1.00 91.12 95 LEU A CA 1
ATOM 738 C C . LEU A 1 95 ? -4.077 2.692 13.376 1.00 91.12 95 LEU A C 1
ATOM 740 O O . LEU A 1 95 ? -4.083 2.118 14.461 1.00 91.12 95 LEU A O 1
ATOM 744 N N . PHE A 1 96 ? -3.786 3.988 13.244 1.00 88.94 96 PHE A N 1
ATOM 745 C CA . PHE A 1 96 ? -3.412 4.881 14.349 1.00 88.94 96 PHE A CA 1
ATOM 746 C C . PHE A 1 96 ? -4.526 5.849 14.781 1.00 88.94 96 PHE A C 1
ATOM 748 O O . PHE A 1 96 ? -4.243 6.819 15.486 1.00 88.94 96 PHE A O 1
ATOM 755 N N . ARG A 1 97 ? -5.768 5.613 14.348 1.00 84.56 97 ARG A N 1
ATOM 756 C CA . ARG A 1 97 ? -6.949 6.348 14.818 1.00 84.56 97 ARG A CA 1
ATOM 757 C C . ARG A 1 97 ? -7.551 5.686 16.048 1.00 84.56 97 ARG A C 1
ATOM 759 O O . ARG A 1 97 ? -7.938 6.445 16.961 1.00 84.56 97 ARG A O 1
#